Protein AF-A0A7S1LEP2-F1 (afdb_monomer)

Mean predicted aligned error: 16.01 Å

Nearest PDB structures (foldseek):
  2miq-assembly1_A  TM=3.892E-01  e=8.236E+00  Drosophila melanogaster
  5it8-assembly1_D1  TM=2.253E-01  e=6.741E+00  Escherichia coli K-12

Radius of gyration: 32.12 Å; Cα contacts (8 Å, |Δi|>4): 66; chains: 1; bounding box: 91×47×68 Å

Solvent-accessible surface area (backbone atoms only — not comparable to full-atom values): 8823 Å² total; per-residue (Å²): 132,84,79,82,79,80,79,82,77,83,78,83,81,83,72,81,75,77,78,83,71,81,78,77,75,75,70,81,68,76,74,76,75,78,62,89,85,62,62,87,90,59,80,79,77,81,74,78,63,87,65,90,78,76,53,89,79,69,80,57,95,66,80,86,71,88,80,82,82,62,72,89,45,45,79,79,74,42,67,93,57,82,66,48,61,40,61,19,77,82,80,67,45,79,38,50,49,89,49,39,48,60,39,70,61,89,90,52,58,70,89,69,34,84,37,39,33,34,57,81,64,70,76,111

Sequence (124 aa):
APAPAPAPAPVPEFRPVPPPGPPPRPAAAERPARSALRRPGAPRQRSRRINFTDYVGAASLVKHVPISSYRMLGEQLWFMMPGAVVICDLCEKEVPQSMGSLQGSPTQSQFAQSKFLCNDCSGM

Secondary structure (DSSP, 8-state):
-PPPPPPPPPPP--PPPPPPPPPPPP----PPPPPTT--TT----TT----TT--TT-S-SS--------GGGHHHHS-SSTTSEEE-TTT--EEEGGGEEEE--TTS-GGG--EEEEHHHHT-

pLDDT: mean 83.47, std 11.11, range [55.84, 98.0]

Structure (mmCIF, N/CA/C/O backbone):
data_AF-A0A7S1LEP2-F1
#
_entry.id   AF-A0A7S1LEP2-F1
#
loop_
_atom_site.group_PDB
_atom_site.id
_atom_site.type_symbol
_atom_site.label_atom_id
_atom_site.label_alt_id
_atom_site.label_comp_id
_atom_site.label_asym_id
_atom_site.label_entity_id
_atom_site.label_seq_id
_atom_site.pdbx_PDB_ins_code
_atom_site.Cartn_x
_atom_site.Cartn_y
_atom_site.Cartn_z
_atom_site.occupancy
_atom_site.B_iso_or_equiv
_atom_site.auth_seq_id
_atom_site.auth_comp_id
_atom_site.auth_asym_id
_atom_site.auth_atom_id
_atom_site.pdbx_PDB_model_num
ATOM 1 N N . ALA A 1 1 ? -61.488 -7.822 6.764 1.00 70.31 1 ALA A N 1
ATOM 2 C CA . ALA A 1 1 ? -61.102 -7.628 5.353 1.00 70.31 1 ALA A CA 1
ATOM 3 C C . ALA A 1 1 ? -59.641 -7.190 5.323 1.00 70.31 1 ALA A C 1
ATOM 5 O O . ALA A 1 1 ? -59.314 -6.283 6.081 1.00 70.31 1 ALA A O 1
ATOM 6 N N . PRO A 1 2 ? -58.756 -7.865 4.573 1.00 67.44 2 PRO A N 1
ATOM 7 C CA . PRO A 1 2 ? -57.347 -7.484 4.498 1.00 67.44 2 PRO A CA 1
ATOM 8 C C . PRO A 1 2 ? -57.184 -6.139 3.778 1.00 67.44 2 PRO A C 1
ATOM 10 O O . PRO A 1 2 ? -57.902 -5.856 2.818 1.00 67.44 2 PRO A O 1
ATOM 13 N N . ALA A 1 3 ? -56.267 -5.306 4.275 1.00 70.69 3 ALA A N 1
ATOM 14 C CA . ALA A 1 3 ? -55.956 -4.007 3.690 1.00 70.69 3 ALA A CA 1
ATOM 15 C C . ALA A 1 3 ? -55.370 -4.178 2.273 1.00 70.69 3 ALA A C 1
ATOM 17 O O . ALA A 1 3 ? -54.591 -5.110 2.053 1.00 70.69 3 ALA A O 1
ATOM 18 N N . PRO A 1 4 ? -55.733 -3.311 1.310 1.00 78.50 4 PRO A N 1
ATOM 19 C CA . PRO A 1 4 ? -55.195 -3.383 -0.042 1.00 78.50 4 PRO A CA 1
ATOM 20 C C . PRO A 1 4 ? -53.683 -3.135 -0.029 1.00 78.50 4 PRO A C 1
ATOM 22 O O . PRO A 1 4 ? -53.191 -2.247 0.669 1.00 78.50 4 PRO A O 1
ATOM 25 N N . ALA A 1 5 ? -52.953 -3.943 -0.800 1.00 76.75 5 ALA A N 1
ATOM 26 C CA . ALA A 1 5 ? -51.508 -3.824 -0.934 1.00 76.75 5 ALA A CA 1
AT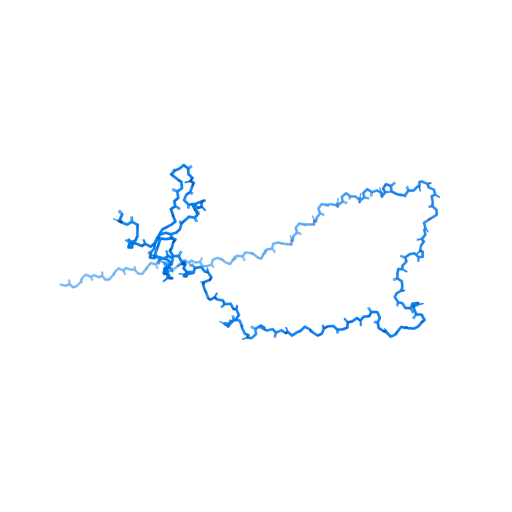OM 27 C C . ALA A 1 5 ? -51.123 -2.444 -1.505 1.00 76.75 5 ALA A C 1
ATOM 29 O O . ALA A 1 5 ? -51.812 -1.942 -2.401 1.00 76.75 5 ALA A O 1
ATOM 30 N N . PRO A 1 6 ? -50.039 -1.823 -1.008 1.00 81.88 6 PRO A N 1
ATOM 31 C CA . PRO A 1 6 ? -49.572 -0.541 -1.516 1.00 81.88 6 PRO A CA 1
ATOM 32 C C . PRO A 1 6 ? -49.162 -0.664 -2.987 1.00 81.88 6 PRO A C 1
ATOM 34 O O . PRO A 1 6 ? -48.545 -1.650 -3.396 1.00 81.88 6 PRO A O 1
ATOM 37 N N . ALA A 1 7 ? -49.519 0.347 -3.780 1.00 83.94 7 ALA A N 1
ATOM 38 C CA . ALA A 1 7 ? -49.171 0.407 -5.192 1.00 83.94 7 ALA A CA 1
ATOM 39 C C . ALA A 1 7 ? -47.639 0.382 -5.380 1.00 83.94 7 ALA A C 1
ATOM 41 O O . ALA A 1 7 ? -46.919 1.005 -4.593 1.00 83.94 7 ALA A O 1
ATOM 42 N N . PRO A 1 8 ? -47.127 -0.319 -6.408 1.00 82.75 8 PRO A N 1
ATOM 43 C CA . PRO A 1 8 ? -45.699 -0.358 -6.685 1.00 82.75 8 PRO A CA 1
ATOM 44 C C . PRO A 1 8 ? -45.180 1.046 -7.015 1.00 82.75 8 PRO A C 1
ATOM 46 O O . PRO A 1 8 ? -45.816 1.804 -7.750 1.00 82.75 8 PRO A O 1
ATOM 49 N N . ALA A 1 9 ? -44.017 1.387 -6.458 1.00 83.38 9 ALA A N 1
ATOM 50 C CA . ALA A 1 9 ? -43.355 2.655 -6.730 1.00 83.38 9 ALA A CA 1
ATOM 51 C C . ALA A 1 9 ? -43.012 2.778 -8.230 1.00 83.38 9 ALA A C 1
ATOM 53 O O . ALA A 1 9 ? -42.656 1.775 -8.859 1.00 83.38 9 ALA A O 1
ATOM 54 N N . PRO A 1 10 ? -43.099 3.987 -8.814 1.00 85.12 10 PRO A N 1
ATOM 55 C CA . PRO A 1 10 ? -42.744 4.203 -10.209 1.00 85.12 10 PRO A CA 1
ATOM 56 C C . PRO A 1 10 ? -41.271 3.854 -10.439 1.00 85.12 10 PRO A C 1
ATOM 58 O O . PRO A 1 10 ? -40.383 4.317 -9.720 1.00 85.12 10 PRO A O 1
ATOM 61 N N . VAL A 1 11 ? -41.020 3.019 -11.447 1.00 83.81 11 VAL A N 1
ATOM 62 C CA . VAL A 1 11 ? -39.668 2.619 -11.842 1.00 83.81 11 VAL A CA 1
ATOM 63 C C . VAL A 1 11 ? -38.969 3.846 -12.440 1.00 83.81 11 VAL A C 1
ATOM 65 O O . VAL A 1 11 ? -39.539 4.475 -13.334 1.00 83.81 11 VAL A O 1
ATOM 68 N N . PRO A 1 12 ? -37.770 4.226 -11.966 1.00 82.38 12 PRO A N 1
ATOM 69 C CA . PRO A 1 12 ? -37.060 5.377 -12.504 1.00 82.38 12 PRO A CA 1
ATOM 70 C C . PRO A 1 12 ? -36.730 5.151 -13.983 1.00 82.38 12 PRO A C 1
ATOM 72 O O . PRO A 1 12 ? -36.093 4.166 -14.359 1.00 82.38 12 PRO A O 1
ATOM 75 N N . GLU A 1 13 ? -37.181 6.080 -14.821 1.00 86.81 13 GLU A N 1
ATOM 76 C CA . GLU A 1 13 ? -36.944 6.072 -16.259 1.00 86.81 13 GLU A CA 1
ATOM 77 C C . GLU A 1 13 ? -35.450 6.300 -16.532 1.00 86.81 13 GLU A C 1
ATOM 79 O O . GLU A 1 13 ? -34.892 7.363 -16.244 1.00 86.81 13 GLU A O 1
ATOM 84 N N . PHE A 1 14 ? -34.781 5.272 -17.058 1.00 76.94 14 PHE A N 1
ATOM 85 C CA . PHE A 1 14 ? -33.364 5.326 -17.398 1.00 76.94 14 PHE A CA 1
ATOM 86 C C . PHE A 1 14 ? -33.166 6.253 -18.598 1.00 76.94 14 PHE A C 1
ATOM 88 O O . PHE A 1 14 ? -33.386 5.874 -19.748 1.00 76.94 14 PHE A O 1
ATOM 95 N N . ARG A 1 15 ? -32.743 7.489 -18.334 1.00 86.62 15 ARG A N 1
ATOM 96 C CA . ARG A 1 15 ? -32.349 8.413 -19.397 1.00 86.62 15 ARG A CA 1
ATOM 97 C C . ARG A 1 15 ? -30.960 8.016 -19.906 1.00 86.62 15 ARG A C 1
ATOM 99 O O . ARG A 1 15 ? -30.026 7.985 -19.103 1.00 86.62 15 ARG A O 1
ATOM 106 N N . PRO A 1 16 ? -30.795 7.711 -21.205 1.00 84.62 16 PRO A N 1
ATOM 107 C CA . PRO A 1 16 ? -29.488 7.391 -21.758 1.00 84.62 16 PRO A CA 1
ATOM 108 C C . PRO A 1 16 ? -28.541 8.579 -21.570 1.00 84.62 16 PRO A C 1
ATOM 110 O O . PRO A 1 16 ? -28.854 9.712 -21.939 1.00 84.62 16 PRO A O 1
ATOM 113 N N . VAL A 1 17 ? -27.383 8.310 -20.968 1.00 86.31 17 VAL A N 1
ATOM 114 C CA . VAL A 1 17 ? -26.319 9.304 -20.815 1.00 86.31 17 VAL A CA 1
ATOM 115 C C . VAL A 1 17 ? -25.753 9.585 -22.209 1.00 86.31 17 VAL A C 1
ATOM 117 O O . VAL A 1 17 ? -25.385 8.634 -22.906 1.00 86.31 17 VAL A O 1
ATOM 120 N N . PRO A 1 18 ? -25.692 10.852 -22.656 1.00 87.69 18 PRO A N 1
ATOM 121 C CA . PRO A 1 18 ? -25.077 11.171 -23.933 1.00 87.69 18 PRO A CA 1
ATOM 122 C C . PRO A 1 18 ? -23.606 10.727 -23.927 1.00 87.69 18 PRO A C 1
ATOM 124 O O . PRO A 1 18 ? -22.947 10.798 -22.884 1.00 87.69 18 PRO A O 1
ATOM 127 N N . PRO A 1 19 ? -23.070 10.266 -25.070 1.00 89.62 19 PRO A N 1
ATOM 128 C CA . PRO A 1 19 ? -21.674 9.865 -25.152 1.00 89.62 19 PRO A CA 1
ATOM 129 C C . PRO A 1 19 ? -20.765 11.035 -24.742 1.00 89.62 19 PRO A C 1
ATOM 131 O O . PRO A 1 19 ? -21.074 12.188 -25.067 1.00 89.62 19 PRO A O 1
ATOM 134 N N . PRO A 1 20 ? -19.650 10.769 -24.037 1.00 87.25 20 PRO A N 1
ATOM 135 C CA . PRO A 1 20 ? -18.702 11.812 -23.685 1.00 87.25 20 PRO A CA 1
ATOM 136 C C . PRO A 1 20 ? -18.222 12.499 -24.965 1.00 87.25 20 PRO A C 1
ATOM 138 O O . PRO A 1 20 ? -17.833 11.842 -25.934 1.00 87.25 20 PRO A O 1
ATOM 141 N N . GLY A 1 21 ? -18.281 13.831 -24.973 1.00 88.81 21 GLY A N 1
ATOM 142 C CA . GLY A 1 21 ? -17.753 14.621 -26.077 1.00 88.81 21 GLY A CA 1
ATOM 143 C C . GLY A 1 21 ? -16.260 14.339 -26.294 1.00 88.81 21 GLY A C 1
ATOM 144 O O . GLY A 1 21 ? -15.574 13.882 -25.373 1.00 88.81 21 GLY A O 1
ATOM 145 N N . PRO A 1 22 ? -15.732 14.605 -27.501 1.00 87.19 22 PRO A N 1
ATOM 146 C CA . PRO A 1 22 ? -14.302 14.492 -27.745 1.00 87.19 22 PRO A CA 1
ATOM 147 C C . PRO A 1 22 ? -13.540 15.350 -26.724 1.00 87.19 22 PRO A C 1
ATOM 149 O O . PRO A 1 22 ? -13.995 16.454 -26.402 1.00 87.19 22 PRO A O 1
ATOM 152 N N . PRO A 1 23 ? -12.394 14.871 -26.207 1.00 84.69 23 PRO A N 1
ATOM 153 C CA . PRO A 1 23 ? -11.609 15.650 -25.265 1.00 84.69 23 PRO A CA 1
ATOM 154 C C . PRO A 1 23 ? -11.261 17.003 -25.898 1.00 84.69 23 PRO A C 1
ATOM 156 O O . PRO A 1 23 ? -10.979 17.060 -27.105 1.00 84.69 23 PRO A O 1
ATOM 159 N N . PRO A 1 24 ? -11.281 18.101 -25.121 1.00 82.19 24 PRO A N 1
ATOM 160 C CA . PRO A 1 24 ? -10.853 19.392 -25.627 1.00 82.19 24 PRO A CA 1
ATOM 161 C C . PRO A 1 24 ? -9.448 19.235 -26.203 1.00 82.19 24 PRO A C 1
ATOM 163 O O . PRO A 1 24 ? -8.575 18.619 -25.582 1.00 82.19 24 PRO A O 1
ATOM 166 N N . ARG A 1 25 ? -9.227 19.763 -27.414 1.00 78.69 25 ARG A N 1
ATOM 167 C CA . ARG A 1 25 ? -7.871 19.823 -27.964 1.00 78.69 25 ARG A CA 1
ATOM 168 C C . ARG A 1 25 ? -7.007 20.532 -26.922 1.00 78.69 25 ARG A C 1
ATOM 170 O O . ARG A 1 25 ? -7.428 21.595 -26.460 1.00 78.69 25 ARG A O 1
ATOM 177 N N . PRO A 1 26 ? -5.843 19.976 -26.542 1.00 74.31 26 PRO A N 1
ATOM 178 C CA . PRO A 1 26 ? -4.939 20.693 -25.662 1.00 74.31 26 PRO A CA 1
ATOM 179 C C . PRO A 1 26 ? -4.713 22.072 -26.280 1.00 74.31 26 PRO A C 1
ATOM 181 O O . PRO A 1 26 ? -4.436 22.167 -27.482 1.00 74.31 26 PRO A O 1
ATOM 184 N N . ALA A 1 27 ? -4.924 23.126 -25.481 1.00 73.69 27 ALA A N 1
ATOM 185 C CA . ALA A 1 27 ? -4.621 24.493 -25.885 1.00 73.69 27 ALA A CA 1
ATOM 186 C C . ALA A 1 27 ? -3.244 24.475 -26.544 1.00 73.69 27 ALA A C 1
ATOM 188 O O . ALA A 1 27 ? -2.359 23.791 -26.026 1.00 73.69 27 ALA A O 1
ATOM 189 N N . ALA A 1 28 ? -3.114 25.116 -27.713 1.00 68.88 28 ALA A N 1
ATOM 190 C CA . ALA A 1 28 ? -1.917 25.066 -28.546 1.00 68.88 28 ALA A CA 1
ATOM 191 C C . ALA A 1 28 ? -0.684 25.207 -27.653 1.00 68.88 28 ALA A C 1
ATOM 193 O O . ALA A 1 28 ? -0.405 26.303 -27.172 1.00 68.88 28 ALA A O 1
ATOM 194 N N . ALA A 1 29 ? -0.035 24.073 -27.364 1.00 69.44 29 ALA A N 1
ATOM 195 C CA . ALA A 1 29 ? 0.988 24.015 -26.340 1.00 69.44 29 ALA A CA 1
ATOM 196 C C . ALA A 1 29 ? 2.026 25.066 -26.706 1.00 69.44 29 ALA A C 1
ATOM 198 O O . ALA A 1 29 ? 2.509 25.071 -27.849 1.00 69.44 29 ALA A O 1
ATOM 199 N N . GLU A 1 30 ? 2.294 25.989 -25.778 1.00 74.56 30 GLU A N 1
ATOM 200 C CA . GLU A 1 30 ? 3.341 26.983 -25.954 1.00 74.56 30 GLU A CA 1
ATOM 201 C C . GLU A 1 30 ? 4.561 26.253 -26.490 1.00 74.56 30 GLU A C 1
ATOM 203 O O . GLU A 1 30 ? 5.000 25.240 -25.932 1.00 74.56 30 GLU A O 1
ATOM 208 N N . ARG A 1 31 ? 5.029 26.690 -27.663 1.00 77.50 31 ARG A N 1
ATOM 209 C CA . ARG A 1 31 ? 6.130 26.012 -28.337 1.00 77.50 31 ARG A CA 1
ATOM 210 C C . ARG A 1 31 ? 7.260 25.898 -27.319 1.00 77.50 31 ARG A C 1
ATOM 212 O O . ARG A 1 31 ? 7.661 26.936 -26.793 1.00 77.50 31 ARG A O 1
ATOM 219 N N . PRO A 1 32 ? 7.764 24.684 -27.037 1.00 78.62 32 PRO A N 1
ATOM 220 C CA . PRO A 1 32 ? 8.742 24.495 -25.983 1.00 78.62 32 PRO A CA 1
ATOM 221 C C . PRO A 1 32 ? 9.901 25.465 -26.200 1.00 78.62 32 PRO A C 1
ATOM 223 O O . PRO A 1 32 ? 10.424 25.581 -27.318 1.00 78.62 32 PRO A O 1
ATOM 226 N N . ALA A 1 33 ? 10.253 26.198 -25.142 1.00 79.69 33 ALA A N 1
ATOM 227 C CA . ALA A 1 33 ? 11.335 27.166 -25.184 1.00 79.69 33 ALA A CA 1
ATOM 228 C C . ALA A 1 33 ? 12.604 26.494 -25.729 1.00 79.69 33 ALA A C 1
ATOM 230 O O . ALA A 1 33 ? 12.887 25.318 -25.472 1.00 79.69 33 ALA A O 1
ATOM 231 N N . ARG A 1 34 ? 13.370 27.228 -26.542 1.00 73.38 34 ARG A N 1
ATOM 232 C CA . ARG A 1 34 ? 14.618 26.703 -27.105 1.00 73.38 34 ARG A CA 1
ATOM 233 C C . ARG A 1 34 ? 15.538 26.311 -25.946 1.00 73.38 34 ARG A C 1
ATOM 235 O O . ARG A 1 34 ? 15.732 27.102 -25.033 1.00 73.38 34 ARG A O 1
ATOM 242 N N . SER A 1 35 ? 16.111 25.106 -26.003 1.00 78.94 35 SER A N 1
ATOM 243 C CA . SER A 1 35 ? 17.088 24.649 -25.007 1.00 78.94 35 SER A CA 1
ATOM 244 C C . SER A 1 35 ? 18.166 25.714 -24.785 1.00 78.94 35 SER A C 1
ATOM 246 O O . SER A 1 35 ? 18.801 26.142 -25.751 1.00 78.94 35 SER A O 1
ATOM 248 N N . ALA A 1 36 ? 18.397 26.090 -23.523 1.00 81.50 36 ALA A N 1
ATOM 249 C CA . ALA A 1 36 ? 19.426 27.053 -23.121 1.00 81.50 36 ALA A CA 1
ATOM 250 C C . ALA A 1 36 ? 20.847 26.634 -23.553 1.00 81.50 36 ALA A C 1
ATOM 252 O O . ALA A 1 36 ? 21.742 27.463 -23.666 1.00 81.50 36 ALA A O 1
ATOM 253 N N . LEU A 1 37 ? 21.045 25.347 -23.857 1.00 79.38 37 LEU A N 1
ATOM 254 C CA . LEU A 1 37 ? 22.313 24.787 -24.326 1.00 79.38 37 LEU A CA 1
ATOM 255 C C . LEU A 1 37 ? 22.563 25.022 -25.828 1.00 79.38 37 LEU A C 1
ATOM 257 O O . LEU A 1 37 ? 23.653 24.739 -26.327 1.00 79.38 37 LEU A O 1
ATOM 261 N N . ARG A 1 38 ? 21.576 25.519 -26.589 1.00 75.88 38 ARG A N 1
ATOM 262 C CA . ARG A 1 38 ? 21.758 25.834 -28.013 1.00 75.88 38 ARG A CA 1
ATOM 263 C C . ARG A 1 38 ? 22.399 27.207 -28.182 1.00 75.88 38 ARG A C 1
ATOM 265 O O . ARG A 1 38 ? 21.735 28.228 -28.039 1.00 75.88 38 ARG A O 1
ATOM 272 N N . ARG A 1 39 ? 23.667 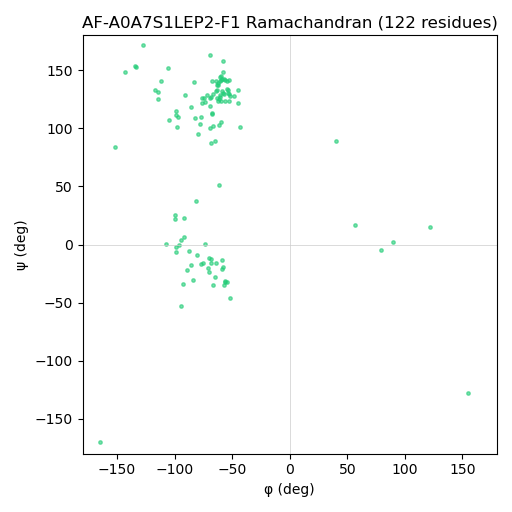27.225 -28.601 1.00 83.25 39 ARG A N 1
ATOM 273 C CA . ARG A 1 39 ? 24.338 28.455 -29.045 1.00 83.25 39 AR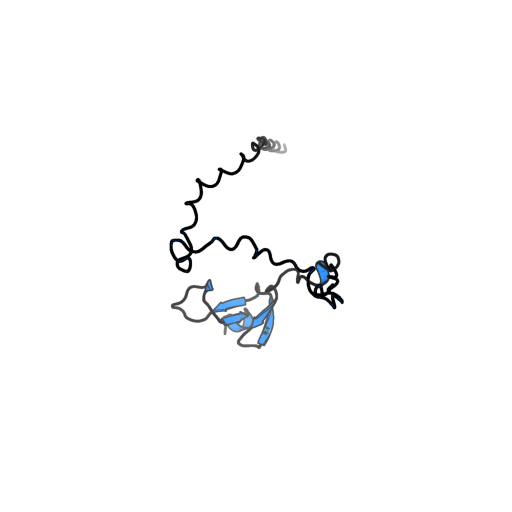G A CA 1
ATOM 274 C C . ARG A 1 39 ? 23.659 29.013 -30.313 1.00 83.25 39 ARG A C 1
ATOM 276 O O . ARG A 1 39 ? 23.418 28.237 -31.248 1.00 83.25 39 ARG A O 1
ATOM 283 N N . PRO A 1 40 ? 23.347 30.321 -30.378 1.00 86.50 40 PRO A N 1
ATOM 284 C CA . PRO A 1 40 ? 22.858 30.965 -31.596 1.00 86.50 40 PRO A CA 1
ATOM 285 C C . PRO A 1 40 ? 23.827 30.732 -32.764 1.00 86.50 40 PRO A C 1
ATOM 287 O O . PRO A 1 40 ? 25.036 30.841 -32.594 1.00 86.50 40 PRO A O 1
ATOM 290 N N . GLY A 1 41 ? 23.308 30.358 -33.936 1.00 83.00 41 GLY A N 1
ATOM 291 C CA . GLY A 1 41 ? 24.122 30.118 -35.138 1.00 83.00 41 GLY A CA 1
ATOM 292 C C . GLY A 1 41 ? 24.849 28.769 -35.199 1.00 83.00 41 GLY A C 1
ATOM 293 O O . GLY A 1 41 ? 25.431 28.450 -36.232 1.00 83.00 41 GLY A O 1
ATOM 294 N N . ALA A 1 42 ? 24.786 27.935 -34.154 1.00 83.00 42 ALA A N 1
ATOM 295 C CA . ALA A 1 42 ? 25.396 26.611 -34.214 1.00 83.00 42 ALA A CA 1
ATOM 296 C C . ALA A 1 42 ? 24.717 25.744 -35.298 1.00 83.00 42 ALA A C 1
ATOM 298 O O . ALA A 1 42 ? 23.477 25.673 -35.337 1.00 83.00 42 ALA A O 1
ATOM 299 N N . PRO A 1 43 ? 25.490 25.054 -36.161 1.00 81.31 43 PRO A N 1
ATOM 300 C CA . PRO A 1 43 ? 24.929 24.201 -37.196 1.00 81.31 43 PRO A CA 1
ATOM 301 C C . PRO A 1 43 ? 24.043 23.138 -36.551 1.00 81.31 43 PRO A C 1
ATOM 303 O O . PRO A 1 43 ? 24.413 22.466 -35.584 1.00 81.31 43 PRO A O 1
ATOM 306 N N . ARG A 1 44 ? 22.820 22.999 -37.069 1.00 74.50 44 ARG A N 1
ATOM 307 C CA . ARG A 1 44 ? 21.870 22.001 -36.582 1.00 74.50 44 ARG A CA 1
ATOM 308 C C . ARG A 1 44 ? 22.449 20.633 -36.936 1.00 74.50 44 ARG A C 1
ATOM 310 O O . ARG A 1 44 ? 22.371 20.228 -38.090 1.00 74.50 44 ARG A O 1
ATOM 317 N N . GLN A 1 45 ? 23.033 19.941 -35.960 1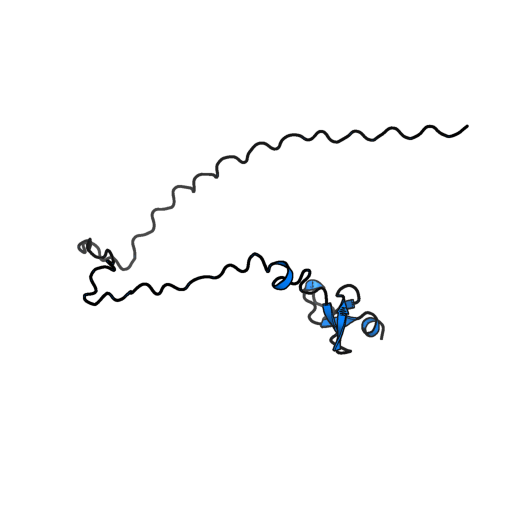.00 75.00 45 GLN A N 1
ATOM 318 C CA . GLN A 1 45 ? 23.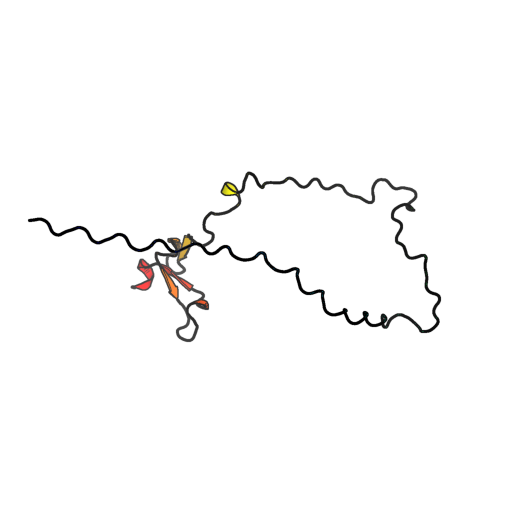577 18.597 -36.146 1.00 75.00 45 GLN A CA 1
ATOM 319 C C . GLN A 1 45 ? 22.409 17.646 -36.470 1.00 75.00 45 GLN A C 1
ATOM 321 O O . GLN A 1 45 ? 21.745 17.124 -35.576 1.00 75.00 45 GLN A O 1
ATOM 326 N N . ARG A 1 46 ? 22.083 17.499 -37.764 1.00 69.06 46 ARG A N 1
ATOM 327 C CA . ARG A 1 46 ? 20.972 16.666 -38.263 1.00 69.06 46 ARG A CA 1
ATOM 328 C C . ARG A 1 46 ? 21.231 15.167 -38.049 1.00 69.06 46 ARG A C 1
ATOM 330 O O . ARG A 1 46 ? 20.296 14.385 -38.163 1.00 69.06 46 ARG A O 1
ATOM 337 N N . SER A 1 47 ? 22.463 14.785 -37.704 1.00 63.59 47 SER A N 1
ATOM 338 C CA . SER A 1 47 ? 22.921 13.395 -37.618 1.00 63.59 47 SER A CA 1
ATOM 339 C C . SER A 1 47 ? 22.839 12.752 -36.232 1.00 63.59 47 SER A C 1
ATOM 341 O O . SER A 1 47 ? 23.220 11.599 -36.098 1.00 63.59 47 SER A O 1
ATOM 343 N N . ARG A 1 48 ? 22.302 13.411 -35.195 1.00 62.06 48 ARG A N 1
ATOM 344 C CA . ARG A 1 48 ? 22.076 12.740 -33.894 1.00 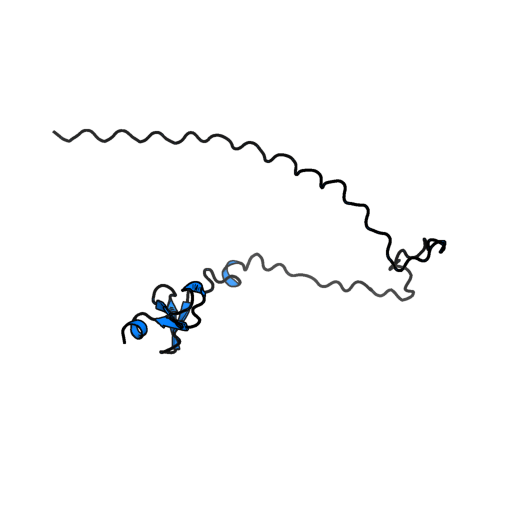62.06 48 ARG A CA 1
ATOM 345 C C . ARG A 1 48 ? 20.789 11.911 -33.865 1.00 62.06 48 ARG A C 1
ATOM 347 O O . ARG A 1 48 ? 20.082 11.907 -32.860 1.00 62.06 48 ARG A O 1
ATOM 354 N N . ARG A 1 49 ? 20.439 11.235 -34.960 1.00 67.50 49 ARG A N 1
ATOM 355 C CA . ARG A 1 49 ? 19.527 10.097 -34.829 1.00 67.50 49 ARG A CA 1
ATOM 356 C C . ARG A 1 49 ? 20.381 8.968 -34.288 1.00 67.50 49 ARG A C 1
ATOM 358 O O . ARG A 1 49 ? 21.291 8.519 -34.971 1.00 67.50 49 ARG A O 1
ATOM 365 N N . ILE A 1 50 ? 20.139 8.602 -33.033 1.00 69.56 50 ILE A N 1
ATOM 366 C CA . ILE A 1 50 ? 20.757 7.426 -32.426 1.00 69.56 50 ILE A CA 1
ATOM 367 C C . ILE A 1 50 ? 20.309 6.244 -33.281 1.00 69.56 50 ILE A C 1
ATOM 369 O O . ILE A 1 50 ? 19.132 5.886 -33.265 1.00 69.56 50 ILE A O 1
ATOM 373 N N . ASN A 1 51 ? 21.222 5.721 -34.093 1.00 67.31 51 ASN A N 1
ATOM 374 C CA . ASN A 1 51 ? 20.974 4.553 -34.913 1.00 67.31 51 ASN A CA 1
ATOM 375 C C . ASN A 1 51 ? 21.576 3.362 -34.175 1.00 67.31 51 ASN A C 1
ATOM 377 O O . ASN A 1 51 ? 22.789 3.271 -34.000 1.00 67.31 51 ASN A O 1
ATOM 381 N N . PHE A 1 52 ? 20.720 2.475 -33.678 1.00 65.81 52 PHE A N 1
ATOM 382 C CA . PHE A 1 52 ? 21.144 1.301 -32.909 1.00 65.81 52 PHE A CA 1
ATOM 383 C C . PHE A 1 52 ? 21.784 0.212 -33.793 1.00 65.81 52 PHE A C 1
ATOM 385 O O . PHE A 1 52 ? 22.178 -0.835 -33.288 1.00 65.81 52 PHE A O 1
ATOM 392 N N . THR A 1 53 ? 21.888 0.458 -35.102 1.00 64.56 53 THR A N 1
ATOM 393 C CA . THR A 1 53 ? 22.383 -0.468 -36.129 1.00 64.56 53 THR A CA 1
ATOM 394 C C . THR A 1 53 ? 23.898 -0.460 -36.307 1.00 64.56 53 THR A C 1
ATOM 396 O O . THR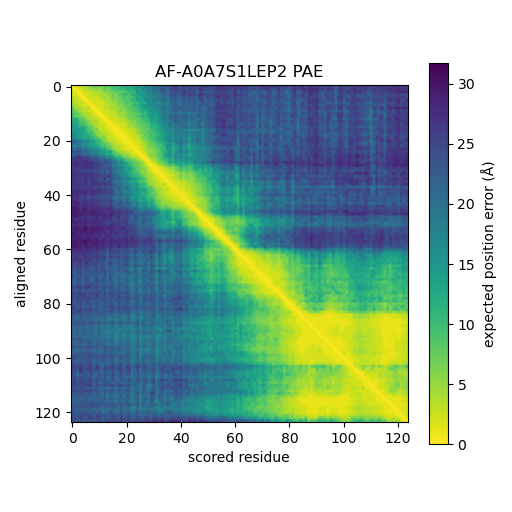 A 1 53 ? 24.432 -1.404 -36.876 1.00 64.56 53 THR A O 1
ATOM 399 N N . ASP A 1 54 ? 24.599 0.575 -35.835 1.00 60.34 54 ASP A N 1
ATOM 400 C CA . ASP A 1 54 ? 25.990 0.831 -36.250 1.00 60.34 54 ASP A CA 1
ATOM 401 C C . ASP A 1 54 ? 27.036 0.168 -35.333 1.00 60.34 54 ASP A C 1
ATOM 403 O O . ASP A 1 54 ? 28.242 0.355 -35.500 1.00 60.34 54 ASP A O 1
ATOM 407 N N . TYR A 1 55 ? 26.596 -0.646 -34.369 1.00 61.88 55 TYR A N 1
ATOM 408 C CA . TYR A 1 55 ? 27.496 -1.448 -33.544 1.00 61.88 55 TYR A CA 1
ATOM 409 C C . TYR A 1 55 ? 27.940 -2.695 -34.317 1.00 61.88 55 TYR A C 1
ATOM 411 O O . TYR A 1 55 ? 27.270 -3.726 -34.330 1.00 61.88 55 TYR A O 1
ATOM 419 N N . VAL A 1 56 ? 29.101 -2.602 -34.967 1.00 56.53 56 VAL A N 1
ATOM 420 C CA . VAL A 1 56 ? 29.817 -3.748 -35.546 1.00 56.53 56 VAL A CA 1
ATOM 421 C C . VAL A 1 56 ? 30.173 -4.701 -34.398 1.00 56.53 56 VAL A C 1
ATOM 423 O O . VAL A 1 56 ? 31.048 -4.409 -33.589 1.00 56.53 56 VAL A O 1
ATOM 426 N N . GLY A 1 57 ? 29.419 -5.798 -34.280 1.00 58.09 57 GLY A N 1
ATOM 427 C CA . GLY A 1 57 ? 29.400 -6.677 -33.101 1.00 58.09 57 GLY A CA 1
ATOM 428 C C . GLY A 1 57 ? 28.022 -6.836 -32.439 1.00 58.09 57 GLY A C 1
ATOM 429 O O . GLY A 1 57 ? 27.958 -7.305 -31.308 1.00 58.09 57 GLY A O 1
ATOM 430 N N . ALA A 1 58 ? 26.937 -6.450 -33.126 1.00 55.84 58 ALA A N 1
ATOM 431 C CA . ALA A 1 58 ? 25.531 -6.462 -32.700 1.00 55.84 58 ALA A CA 1
ATOM 432 C C . ALA A 1 58 ? 24.926 -7.844 -32.348 1.00 55.84 58 ALA A C 1
ATOM 434 O O . ALA A 1 58 ? 23.825 -8.189 -32.779 1.00 55.84 58 ALA A O 1
ATOM 435 N N . ALA A 1 59 ? 25.584 -8.621 -31.491 1.00 57.19 59 ALA A N 1
ATOM 436 C CA . ALA A 1 59 ? 24.901 -9.569 -30.625 1.00 57.19 59 ALA A CA 1
ATOM 437 C C . ALA A 1 59 ? 24.085 -8.760 -29.594 1.00 57.19 59 ALA A C 1
ATOM 439 O O . ALA A 1 59 ? 24.567 -8.365 -28.540 1.00 57.19 59 ALA A O 1
ATOM 440 N N . SER A 1 60 ? 22.861 -8.420 -30.004 1.00 61.09 60 SER A N 1
ATOM 441 C CA . SER A 1 60 ? 21.735 -7.882 -29.231 1.00 61.09 60 SER A CA 1
ATOM 442 C C . SER A 1 60 ? 22.047 -6.830 -28.145 1.00 61.09 60 SER A C 1
ATOM 444 O O . SER A 1 60 ? 22.092 -7.128 -26.953 1.00 61.09 60 SER A O 1
ATOM 446 N N . LEU A 1 61 ? 22.046 -5.546 -28.526 1.00 67.19 61 LEU A N 1
ATOM 447 C CA . LEU A 1 61 ? 21.750 -4.438 -27.590 1.00 67.19 61 LEU A CA 1
ATOM 448 C C . LEU A 1 61 ? 20.347 -4.562 -26.955 1.00 67.19 61 LEU A C 1
ATOM 450 O O . LEU A 1 61 ? 20.020 -3.861 -26.000 1.00 67.19 61 LEU A O 1
ATOM 454 N N . VAL A 1 62 ? 19.507 -5.445 -27.500 1.00 71.88 62 VAL A N 1
ATOM 455 C CA . VAL A 1 62 ? 18.160 -5.742 -27.024 1.00 71.88 62 VAL A CA 1
ATOM 456 C C . VAL A 1 62 ? 18.201 -7.000 -26.161 1.00 71.88 62 VAL A C 1
ATOM 458 O O . VAL A 1 62 ? 18.230 -8.120 -26.667 1.00 71.88 62 VAL A O 1
ATOM 461 N N . LYS A 1 63 ? 18.172 -6.826 -24.838 1.00 81.88 63 LYS A N 1
ATOM 462 C CA . LYS A 1 63 ? 17.924 -7.935 -23.913 1.00 81.88 63 LYS A CA 1
ATOM 463 C C . LYS A 1 63 ? 16.426 -8.234 -23.911 1.00 81.88 63 LYS A C 1
ATOM 465 O O . LYS A 1 63 ? 15.651 -7.505 -23.296 1.00 81.88 63 LYS A O 1
ATOM 470 N N . HIS A 1 64 ? 16.017 -9.304 -24.587 1.00 83.31 64 HIS A N 1
ATOM 471 C CA . HIS A 1 64 ? 14.651 -9.805 -24.467 1.00 83.31 64 HIS A CA 1
ATOM 472 C C . HIS A 1 64 ? 14.446 -10.364 -23.058 1.00 83.31 64 HIS A C 1
ATOM 474 O O . HIS A 1 64 ? 15.047 -11.369 -22.684 1.00 83.31 64 HIS A O 1
ATOM 480 N N . VAL A 1 65 ? 13.609 -9.695 -22.268 1.00 90.12 65 VAL A N 1
ATOM 481 C CA . VAL A 1 65 ? 13.148 -10.204 -20.977 1.00 90.12 65 VAL A CA 1
ATOM 482 C C . VAL A 1 65 ? 11.704 -10.657 -21.178 1.00 90.12 65 VAL A C 1
ATOM 484 O O . VAL A 1 65 ? 10.839 -9.800 -21.372 1.00 90.12 65 VAL A O 1
ATOM 487 N N . PRO A 1 66 ? 11.423 -11.971 -21.207 1.00 91.12 66 PRO A N 1
ATOM 488 C CA . PRO A 1 66 ? 10.051 -12.442 -21.298 1.00 91.12 66 PRO A CA 1
ATOM 489 C C . PRO A 1 66 ? 9.296 -11.997 -20.042 1.00 91.12 66 PRO A C 1
ATOM 491 O O . PRO A 1 66 ? 9.736 -12.244 -18.920 1.00 91.12 66 PRO A O 1
ATOM 494 N N . ILE A 1 67 ? 8.168 -11.316 -20.235 1.00 93.06 67 ILE A N 1
ATOM 495 C CA . ILE A 1 67 ? 7.286 -10.908 -19.142 1.00 93.06 67 ILE A CA 1
ATOM 496 C C . ILE A 1 67 ? 6.169 -11.942 -19.053 1.00 93.06 67 ILE A C 1
ATOM 498 O O . ILE A 1 67 ? 5.309 -12.014 -19.931 1.00 93.06 67 ILE A O 1
ATOM 502 N N . SER A 1 68 ? 6.180 -12.743 -17.991 1.00 94.94 68 SER A N 1
ATOM 503 C CA . 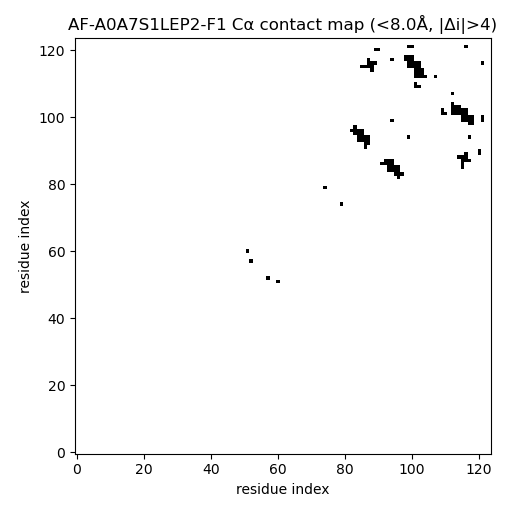SER A 1 68 ? 5.080 -13.657 -17.688 1.00 94.94 68 SER A CA 1
ATOM 504 C C . SER A 1 68 ? 3.891 -12.872 -17.137 1.00 94.94 68 SER A C 1
ATOM 506 O O . SER A 1 68 ? 4.025 -12.122 -16.170 1.00 94.94 68 SER A O 1
ATOM 508 N N . SER A 1 69 ? 2.715 -13.047 -17.741 1.00 91.06 69 SER A N 1
ATOM 509 C CA . SER A 1 69 ? 1.473 -12.472 -17.221 1.00 91.06 69 SER A CA 1
ATOM 510 C C . SER A 1 69 ? 0.857 -13.404 -16.182 1.00 91.06 69 SER A C 1
ATOM 512 O O . SER A 1 69 ? 0.454 -14.518 -16.507 1.00 91.06 69 SER A O 1
ATOM 514 N N . TYR A 1 70 ? 0.733 -12.929 -14.944 1.00 91.38 70 TYR A N 1
ATOM 515 C CA . TYR A 1 70 ? 0.080 -13.651 -13.845 1.00 91.38 70 TYR A CA 1
ATOM 516 C C . TYR A 1 70 ? -1.357 -13.183 -13.605 1.00 91.38 70 TYR A C 1
ATOM 518 O O . TYR A 1 70 ? -1.893 -13.327 -12.511 1.00 91.38 70 TYR A O 1
ATOM 526 N N . ARG A 1 71 ? -2.013 -12.627 -14.632 1.00 90.19 71 ARG A N 1
ATOM 527 C CA . ARG A 1 71 ? -3.395 -12.133 -14.528 1.00 90.19 71 ARG A CA 1
ATOM 528 C C . ARG A 1 71 ? -4.378 -13.208 -14.042 1.00 90.19 71 ARG A C 1
ATOM 530 O O . ARG A 1 71 ? -5.328 -12.878 -13.345 1.00 90.19 71 ARG A O 1
ATOM 537 N N . MET A 1 72 ? -4.128 -14.475 -14.380 1.00 92.62 72 MET A N 1
ATOM 538 C CA . MET A 1 72 ? -4.946 -15.617 -13.945 1.00 92.62 72 MET A CA 1
ATOM 539 C C . MET A 1 72 ? -4.802 -15.942 -12.453 1.00 92.62 72 MET A C 1
ATOM 541 O O . MET A 1 72 ? -5.684 -16.573 -11.890 1.00 92.62 72 MET A O 1
ATOM 545 N N . LEU A 1 73 ? -3.725 -15.492 -11.801 1.00 89.50 73 LEU A N 1
ATOM 546 C CA . LEU A 1 73 ? -3.505 -15.665 -10.362 1.00 89.50 73 LEU A CA 1
ATOM 547 C C . LEU A 1 73 ? -4.054 -14.481 -9.552 1.00 89.50 73 LEU A C 1
ATOM 549 O O . LEU A 1 73 ? -3.598 -14.238 -8.439 1.00 89.50 73 LEU A O 1
ATOM 553 N N . GLY A 1 74 ? -5.012 -13.727 -10.103 1.00 87.06 74 GLY A N 1
ATOM 554 C CA . GLY A 1 74 ? -5.591 -12.550 -9.456 1.00 87.06 74 GLY A CA 1
ATOM 555 C C . GLY A 1 74 ? -6.074 -12.833 -8.028 1.00 87.06 74 GLY A C 1
ATOM 556 O O . GLY A 1 74 ? -5.721 -12.119 -7.102 1.00 87.06 74 GLY A O 1
ATOM 557 N N . GLU A 1 75 ? -6.790 -13.930 -7.819 1.00 84.88 75 GLU A N 1
ATOM 558 C CA . GLU A 1 75 ? -7.334 -14.281 -6.498 1.00 84.88 75 GLU A CA 1
ATOM 559 C C . GLU A 1 75 ? -6.261 -14.705 -5.481 1.00 84.88 75 GLU A C 1
ATOM 561 O O . GLU A 1 75 ? -6.478 -14.596 -4.280 1.00 84.88 75 GLU A O 1
ATOM 566 N N . GLN A 1 76 ? -5.098 -15.176 -5.946 1.00 84.69 76 GLN A N 1
ATOM 567 C CA . GLN A 1 76 ? -3.996 -15.613 -5.079 1.00 84.69 76 GLN A CA 1
ATOM 568 C C . GLN A 1 76 ? -2.986 -14.495 -4.800 1.00 84.69 76 GLN A C 1
ATOM 570 O O . GLN A 1 76 ? -2.393 -14.453 -3.727 1.00 84.69 76 GLN A O 1
ATOM 575 N N . LEU A 1 77 ? -2.762 -13.604 -5.771 1.00 82.81 77 LEU A N 1
ATOM 576 C CA . LEU A 1 77 ? -1.819 -12.489 -5.650 1.00 82.81 77 LEU A CA 1
ATOM 577 C C . LEU A 1 77 ? -2.438 -11.273 -4.963 1.00 82.81 77 LEU A C 1
ATOM 579 O O . LEU A 1 77 ? -1.724 -10.507 -4.317 1.00 82.81 77 LEU A O 1
ATOM 583 N N . TRP A 1 78 ? -3.745 -11.073 -5.120 1.00 83.50 78 TRP A N 1
ATOM 584 C CA . TRP A 1 78 ? -4.450 -9.963 -4.503 1.00 83.50 78 TRP A CA 1
ATOM 585 C C . TRP A 1 78 ? -5.145 -10.457 -3.244 1.00 83.50 78 TRP A C 1
ATOM 587 O O . TRP A 1 78 ? -6.085 -11.245 -3.302 1.00 83.50 78 TRP A O 1
ATOM 597 N N . PHE A 1 79 ? -4.715 -9.952 -2.091 1.00 78.19 79 PHE A N 1
ATOM 598 C CA . PHE A 1 79 ? -5.508 -10.084 -0.877 1.00 78.19 79 PHE A CA 1
ATOM 599 C C . PHE A 1 79 ? -6.859 -9.411 -1.123 1.00 78.19 79 PHE A C 1
ATOM 601 O O . PHE A 1 79 ? -6.906 -8.236 -1.479 1.00 78.19 79 PHE A O 1
ATOM 608 N N . MET A 1 80 ? -7.957 -10.149 -0.945 1.00 78.44 80 MET A N 1
ATOM 609 C CA . MET A 1 80 ? -9.306 -9.638 -1.219 1.00 78.44 80 MET A CA 1
ATOM 610 C C . MET A 1 80 ? -9.661 -8.396 -0.388 1.00 78.44 80 MET A C 1
ATOM 612 O O . MET A 1 80 ? -10.524 -7.625 -0.793 1.00 78.44 80 MET A O 1
ATOM 616 N N . MET A 1 81 ? -8.978 -8.173 0.740 1.00 79.88 81 MET A N 1
ATOM 617 C CA . MET A 1 81 ? -9.118 -6.982 1.577 1.00 79.88 81 MET A CA 1
ATOM 618 C C . MET A 1 81 ? -7.799 -6.700 2.322 1.00 79.88 81 MET A C 1
ATOM 620 O O . MET A 1 81 ? -7.634 -7.135 3.467 1.00 79.88 81 MET A O 1
ATOM 624 N N . PRO A 1 82 ? -6.820 -6.019 1.699 1.00 80.25 82 PRO A N 1
ATOM 625 C CA . PRO A 1 82 ? -5.611 -5.628 2.411 1.00 80.25 82 PRO A CA 1
ATOM 626 C C . PRO A 1 82 ? -5.997 -4.693 3.566 1.00 80.25 82 PRO A C 1
ATOM 628 O O . PRO A 1 82 ? -6.693 -3.702 3.359 1.00 80.25 82 PRO A O 1
ATOM 631 N N . GLY A 1 83 ? -5.581 -5.034 4.787 1.00 82.62 83 GLY A N 1
ATOM 632 C CA . GLY A 1 83 ? -5.936 -4.290 6.000 1.00 82.62 83 GLY A CA 1
ATOM 633 C C . GLY A 1 83 ? -7.219 -4.746 6.703 1.00 82.62 83 GLY A C 1
ATOM 634 O O . GLY A 1 83 ? -7.565 -4.164 7.725 1.00 82.62 83 GLY A O 1
ATOM 635 N N . ALA A 1 84 ? -7.904 -5.797 6.225 1.00 90.56 84 ALA A N 1
ATOM 636 C CA . ALA A 1 84 ? -9.032 -6.376 6.967 1.00 90.56 84 ALA A CA 1
ATOM 637 C C . ALA A 1 84 ? -8.608 -6.996 8.303 1.00 90.56 84 ALA A C 1
ATOM 639 O O . ALA A 1 84 ? -9.418 -7.029 9.223 1.00 90.56 84 ALA A O 1
ATOM 640 N N . VAL A 1 85 ? -7.363 -7.465 8.402 1.00 94.56 85 VAL A N 1
ATOM 641 C CA . VAL A 1 85 ? -6.741 -7.945 9.638 1.00 94.56 85 VAL A CA 1
ATOM 642 C C . VAL A 1 85 ? -5.601 -6.999 9.989 1.00 94.56 85 VAL A C 1
ATOM 644 O O . VAL A 1 85 ? -4.784 -6.656 9.134 1.00 94.56 85 VAL A O 1
ATOM 647 N N . VAL A 1 86 ? -5.571 -6.567 11.242 1.00 95.19 86 VAL A N 1
ATOM 648 C CA . VAL A 1 86 ? -4.575 -5.658 11.809 1.00 95.19 86 VAL A CA 1
ATOM 649 C C . VAL A 1 86 ? -4.097 -6.217 13.146 1.00 95.19 86 VAL A C 1
ATOM 651 O O . VAL A 1 86 ? -4.821 -6.953 13.817 1.00 95.19 86 VAL A O 1
ATOM 654 N N . ILE A 1 87 ? -2.867 -5.891 13.528 1.00 97.44 87 ILE A N 1
ATOM 655 C CA . ILE A 1 87 ? -2.288 -6.324 14.801 1.00 97.44 87 ILE A CA 1
ATOM 656 C C . ILE A 1 87 ? -2.606 -5.258 15.851 1.00 97.44 87 ILE A C 1
ATOM 658 O O . ILE A 1 87 ? -2.383 -4.072 15.621 1.00 97.44 87 ILE A O 1
ATOM 662 N N . CYS A 1 88 ? -3.157 -5.669 16.993 1.00 97.75 88 CYS A N 1
ATOM 663 C CA . CYS A 1 88 ? -3.391 -4.769 18.121 1.00 97.75 88 CYS A CA 1
ATOM 664 C C . CYS A 1 88 ? -2.065 -4.382 18.793 1.00 97.75 88 CYS A C 1
ATOM 666 O O . CYS A 1 88 ? -1.340 -5.263 19.239 1.00 97.75 88 CYS A O 1
ATOM 668 N N . ASP A 1 89 ? -1.797 -3.089 18.990 1.00 97.56 89 ASP A N 1
ATOM 669 C CA . ASP A 1 89 ? -0.520 -2.617 19.560 1.00 97.56 89 ASP A CA 1
ATOM 670 C C . ASP A 1 89 ? -0.313 -2.967 21.042 1.00 97.56 89 ASP A C 1
ATOM 672 O O . ASP A 1 89 ? 0.795 -2.842 21.555 1.00 97.56 89 ASP A O 1
ATOM 676 N N . LEU A 1 90 ? -1.379 -3.354 21.757 1.00 96.88 90 LEU A N 1
ATOM 677 C CA . LEU A 1 90 ? -1.298 -3.736 23.171 1.00 96.88 90 LEU A CA 1
ATOM 678 C C . LEU A 1 90 ? -1.147 -5.248 23.389 1.00 96.88 90 LEU A C 1
ATOM 680 O O . LEU A 1 90 ? -0.258 -5.672 24.117 1.00 96.88 90 LEU A O 1
ATOM 684 N N . CYS A 1 91 ? -2.034 -6.064 22.806 1.00 97.69 91 CYS A N 1
ATOM 685 C CA . CYS A 1 91 ? -2.016 -7.519 22.997 1.00 97.69 91 CYS A CA 1
ATOM 686 C C . CYS A 1 91 ? -1.337 -8.300 21.861 1.00 97.69 91 CYS A C 1
ATOM 688 O O . CYS A 1 91 ? -1.288 -9.525 21.942 1.00 97.69 91 CYS A O 1
ATOM 690 N N . GLU A 1 92 ? -0.871 -7.617 20.809 1.00 97.81 92 GLU A N 1
ATOM 691 C CA . GLU A 1 92 ? -0.172 -8.170 19.633 1.00 97.81 92 GLU A CA 1
ATOM 692 C C . GLU A 1 92 ? -0.946 -9.258 18.865 1.00 97.81 92 GLU A C 1
ATOM 694 O O . GLU A 1 92 ? -0.390 -9.982 18.041 1.00 97.81 92 GLU A O 1
ATOM 699 N N . LYS A 1 93 ? -2.260 -9.369 19.091 1.00 97.81 93 LYS A N 1
ATOM 700 C CA . LYS A 1 93 ? -3.127 -10.308 18.371 1.00 97.81 93 LYS A CA 1
ATOM 701 C C . LYS A 1 93 ? -3.566 -9.731 17.032 1.00 97.81 93 LYS A C 1
ATOM 703 O O . LYS A 1 93 ? -3.946 -8.561 16.945 1.00 97.81 93 LYS A O 1
ATOM 708 N N . GLU A 1 94 ? -3.591 -10.591 16.022 1.00 97.38 94 GLU A N 1
ATOM 709 C CA . GLU A 1 94 ? -4.264 -10.335 14.753 1.00 97.38 94 GLU A CA 1
ATOM 710 C C . GLU A 1 94 ? -5.779 -10.327 14.969 1.00 97.38 94 GLU A C 1
ATOM 712 O O . GLU A 1 94 ? -6.370 -11.319 15.400 1.00 97.38 94 GLU A O 1
ATOM 717 N N . VAL A 1 95 ? -6.417 -9.197 14.682 1.00 96.88 95 VAL A N 1
ATOM 718 C CA . VAL A 1 95 ? -7.866 -9.028 14.804 1.00 96.88 95 VAL A CA 1
ATOM 719 C C . VAL A 1 95 ? -8.431 -8.340 13.561 1.00 96.88 95 VAL A C 1
ATOM 721 O O . VAL A 1 95 ? -7.721 -7.580 12.898 1.00 96.88 95 VAL A O 1
ATOM 724 N N . PRO A 1 96 ? -9.711 -8.566 13.219 1.00 95.94 96 PRO A N 1
ATOM 725 C CA . PRO A 1 96 ? -10.359 -7.807 12.165 1.00 95.94 96 PRO A CA 1
ATOM 726 C C . PRO A 1 96 ? -10.347 -6.306 12.475 1.00 95.94 96 PRO A C 1
ATOM 728 O O . PRO A 1 96 ? -10.582 -5.911 13.617 1.00 95.94 96 PRO A O 1
ATOM 731 N N . GLN A 1 97 ? -10.167 -5.455 11.465 1.00 95.00 97 GLN A N 1
ATOM 732 C CA . GLN A 1 97 ? -10.206 -3.995 11.629 1.00 95.00 97 GLN A CA 1
ATOM 733 C C . GLN A 1 97 ? -11.527 -3.516 12.260 1.00 95.00 97 GLN A C 1
ATOM 735 O O . GLN A 1 97 ? -11.542 -2.547 13.013 1.00 95.00 97 GLN A O 1
ATOM 740 N N . SER A 1 98 ? -12.634 -4.225 12.007 1.00 95.44 98 SER A N 1
ATOM 741 C CA . SER A 1 98 ? -13.949 -3.957 12.604 1.00 95.44 98 SER A CA 1
ATOM 742 C C . SER A 1 98 ? -14.049 -4.285 14.101 1.00 95.44 98 SER A C 1
ATOM 744 O O . SER A 1 98 ? -15.042 -3.928 14.728 1.00 95.44 98 SER A O 1
ATOM 746 N N . MET A 1 99 ? -13.067 -4.988 14.675 1.00 96.81 99 MET A N 1
ATOM 747 C CA . MET A 1 99 ? -13.007 -5.365 16.095 1.00 96.81 99 MET A CA 1
ATOM 748 C C . MET A 1 99 ? -12.093 -4.448 16.919 1.00 96.81 99 MET A C 1
ATOM 750 O O . MET A 1 99 ? -11.600 -4.852 17.972 1.00 96.81 99 MET A O 1
ATOM 754 N N . GLY A 1 100 ? -11.839 -3.229 16.454 1.00 95.44 100 GLY A N 1
ATOM 755 C CA . GLY A 1 100 ? -11.047 -2.260 17.194 1.00 95.44 100 GLY A CA 1
ATOM 756 C C . GLY A 1 100 ? -11.196 -0.847 16.658 1.00 95.44 100 GLY A C 1
ATOM 757 O O . GLY A 1 100 ? -12.059 -0.555 15.830 1.00 95.44 100 GLY A O 1
ATOM 758 N N . SER A 1 101 ? -10.347 0.047 17.150 1.00 95.19 101 SER A N 1
ATOM 759 C CA . SER A 1 101 ? -10.327 1.443 16.723 1.00 95.19 101 SER A CA 1
ATOM 760 C C . SER A 1 101 ? -8.905 1.985 16.660 1.00 95.19 101 SER A C 1
ATOM 762 O O . SER A 1 101 ? -8.030 1.576 17.427 1.00 95.19 101 SER A O 1
ATOM 764 N N . LEU A 1 102 ? -8.679 2.919 15.732 1.00 95.31 102 LEU A N 1
ATOM 765 C CA . LEU A 1 102 ? -7.450 3.700 15.712 1.00 95.31 102 LEU A CA 1
ATOM 766 C C . LEU A 1 102 ? -7.488 4.734 16.846 1.00 95.31 102 LEU A C 1
ATOM 768 O O . LEU A 1 102 ? -8.402 5.558 16.921 1.00 95.31 102 LEU A O 1
ATOM 772 N N . GLN A 1 103 ? -6.487 4.680 17.715 1.00 93.38 103 GLN A N 1
ATOM 773 C CA . GLN A 1 103 ? -6.264 5.551 18.861 1.00 93.38 103 GLN A CA 1
ATOM 774 C C . GLN A 1 103 ? -4.849 6.149 18.828 1.00 93.38 103 GLN A C 1
ATOM 776 O O . GLN A 1 103 ? -3.998 5.779 18.020 1.00 93.38 103 GLN A O 1
ATOM 781 N N . GLY A 1 104 ? -4.579 7.097 19.719 1.00 88.25 104 GLY A N 1
ATOM 782 C CA . GLY A 1 104 ? -3.294 7.786 19.778 1.00 88.25 104 GLY A CA 1
ATOM 783 C C . GLY A 1 104 ? -3.435 9.161 20.417 1.00 88.25 104 GLY A C 1
ATOM 784 O O . GLY A 1 104 ? -3.952 9.275 21.526 1.00 88.25 104 GLY A O 1
ATOM 785 N N . SER A 1 105 ? -2.941 10.210 19.758 1.00 88.81 105 SER A N 1
ATOM 786 C CA . SER A 1 105 ? -2.939 11.554 20.337 1.00 88.81 105 SER A CA 1
ATOM 787 C C . SER A 1 105 ? -4.337 12.187 20.292 1.00 88.81 105 SER A C 1
ATOM 789 O O . SER A 1 105 ? -4.891 12.330 19.198 1.00 88.81 105 SER A O 1
ATOM 791 N N . PRO A 1 106 ? -4.893 12.673 21.420 1.00 88.44 106 PRO A N 1
ATOM 792 C CA . PRO A 1 106 ? -6.206 13.328 21.443 1.00 88.44 106 PRO A CA 1
ATOM 793 C C . PRO A 1 106 ? -6.247 14.633 20.631 1.00 88.44 106 PRO A C 1
ATOM 795 O O . PRO A 1 106 ? -7.318 15.133 20.306 1.00 88.44 106 PRO A O 1
ATOM 798 N N . THR A 1 107 ? -5.086 15.194 20.288 1.00 95.25 107 THR A N 1
ATOM 799 C CA . THR A 1 107 ? -4.962 16.407 19.468 1.00 95.25 107 THR A CA 1
ATOM 800 C C . THR A 1 107 ? -4.931 16.136 17.962 1.00 95.25 107 THR A C 1
ATOM 802 O O . THR A 1 107 ? -4.909 17.085 17.180 1.00 95.25 107 THR A O 1
ATOM 805 N N . GLN A 1 108 ? -4.901 14.870 17.534 1.00 92.75 108 GLN A N 1
ATOM 806 C CA . GLN A 1 108 ? -4.799 14.491 16.124 1.00 92.75 108 GLN A CA 1
ATOM 807 C C . GLN A 1 108 ? -6.131 13.974 15.569 1.00 92.75 108 GLN A C 1
ATOM 809 O O . GLN A 1 108 ? -6.960 13.415 16.285 1.00 92.75 108 GLN A O 1
ATOM 814 N N . SER A 1 109 ? -6.328 14.155 14.259 1.00 92.69 109 SER A N 1
ATOM 815 C CA . SER A 1 109 ? -7.479 13.594 13.542 1.00 92.69 109 SER A CA 1
ATOM 816 C C . SER A 1 109 ? -7.514 12.072 13.679 1.00 92.69 109 SER A C 1
ATOM 818 O O . SER A 1 109 ? -6.464 11.434 13.707 1.00 92.69 109 SER A O 1
ATOM 820 N N . GLN A 1 110 ? -8.711 11.481 13.691 1.00 86.50 110 GLN A N 1
ATOM 821 C CA . GLN A 1 110 ? -8.908 10.030 13.776 1.00 86.50 110 GLN A CA 1
ATOM 822 C C . GLN A 1 110 ? -8.150 9.260 12.678 1.00 86.50 110 GLN A C 1
ATOM 824 O O . GLN A 1 110 ? -7.657 8.164 12.916 1.00 86.50 110 GLN A O 1
ATOM 829 N N . PHE A 1 111 ? -7.991 9.858 11.494 1.00 86.56 111 PHE A N 1
ATOM 830 C CA . PHE A 1 111 ? -7.237 9.268 10.382 1.00 86.56 111 PHE A CA 1
ATOM 831 C C . PHE A 1 111 ? -5.712 9.369 10.532 1.00 86.56 111 PHE A C 1
ATOM 833 O O . PHE A 1 111 ? -4.987 8.682 9.822 1.00 86.56 111 PHE A O 1
ATOM 840 N N . ALA A 1 112 ? -5.224 10.243 11.415 1.00 92.44 112 ALA A N 1
ATOM 841 C CA . ALA A 1 112 ? -3.800 10.428 11.696 1.00 92.44 112 ALA A CA 1
ATOM 842 C C . ALA A 1 112 ? -3.333 9.629 12.925 1.00 92.44 112 ALA A C 1
ATOM 844 O O . ALA A 1 112 ? -2.160 9.687 13.288 1.00 92.44 112 ALA A O 1
ATOM 845 N N . GLN A 1 113 ? -4.246 8.902 13.568 1.00 94.50 113 GLN A N 1
ATOM 846 C CA . GLN A 1 113 ? -3.945 8.056 14.712 1.00 94.50 113 GLN A CA 1
ATOM 847 C C . GLN A 1 113 ? -3.045 6.897 14.279 1.00 94.50 113 GLN A C 1
ATOM 849 O O . GLN A 1 113 ? -3.326 6.207 13.300 1.00 94.50 113 GLN A O 1
ATOM 854 N N . SER A 1 114 ? -1.945 6.706 15.003 1.00 94.31 114 SER A N 1
ATOM 855 C CA . SER A 1 114 ? -0.913 5.730 14.652 1.00 94.31 114 SER A CA 1
ATOM 856 C C . SER A 1 114 ? -1.015 4.415 15.414 1.00 94.31 114 SER A C 1
ATOM 858 O O . SER A 1 114 ? -0.249 3.509 15.098 1.00 94.31 114 SER A O 1
ATOM 860 N N . LYS A 1 115 ? -1.917 4.306 16.401 1.00 96.00 115 LYS A N 1
ATOM 861 C CA . LYS A 1 115 ? -2.103 3.077 17.172 1.00 96.00 115 LYS A CA 1
ATOM 862 C C . LYS A 1 115 ? -3.445 2.432 16.880 1.00 96.00 115 LYS A C 1
ATOM 864 O O . LYS A 1 115 ? -4.447 3.126 16.779 1.00 96.00 115 LYS A O 1
ATOM 869 N N . PHE A 1 116 ? -3.495 1.114 16.799 1.00 96.38 116 PHE A N 1
ATOM 870 C CA . PHE A 1 116 ? -4.725 0.340 16.709 1.00 96.38 116 PHE A CA 1
ATOM 871 C C . PHE A 1 116 ? -4.894 -0.517 17.963 1.00 96.38 116 PHE A C 1
ATOM 873 O O . PHE A 1 116 ? -4.026 -1.322 18.302 1.00 96.38 116 PHE A O 1
ATOM 880 N N . LEU A 1 117 ? -6.036 -0.377 18.637 1.00 97.19 117 LEU A N 1
ATOM 881 C CA . LEU A 1 117 ? -6.392 -1.195 19.796 1.00 97.19 117 LEU A CA 1
ATOM 882 C C . LEU A 1 117 ? -7.648 -2.011 19.495 1.00 97.19 117 LEU A C 1
ATOM 884 O O . LEU A 1 117 ? -8.641 -1.470 19.002 1.00 97.19 117 LEU A O 1
ATOM 888 N N . CYS A 1 118 ? -7.618 -3.309 19.810 1.00 98.00 118 CYS A N 1
ATOM 889 C CA . CYS A 1 118 ? -8.803 -4.160 19.733 1.00 98.00 118 CYS A CA 1
ATOM 890 C C . CYS A 1 118 ? -9.829 -3.779 20.815 1.00 98.00 118 CYS A C 1
ATOM 892 O O . CYS A 1 118 ? -9.493 -3.128 21.805 1.00 98.00 118 CYS A O 1
ATOM 894 N N . ASN A 1 119 ? -11.078 -4.213 20.652 1.00 97.19 119 ASN A N 1
ATOM 895 C CA . ASN A 1 119 ? -12.168 -3.923 21.588 1.00 97.19 119 ASN A CA 1
ATOM 896 C C . ASN A 1 119 ? -11.863 -4.387 23.020 1.00 97.19 119 ASN A C 1
ATOM 898 O O . ASN A 1 119 ? -12.224 -3.692 23.966 1.00 97.19 119 ASN A O 1
ATOM 902 N N . ASP A 1 120 ? -11.145 -5.502 23.175 1.00 97.50 120 ASP A N 1
ATOM 903 C CA . ASP A 1 120 ? -10.746 -6.020 24.489 1.00 97.50 120 ASP A CA 1
ATOM 904 C C . ASP A 1 120 ? -9.751 -5.082 25.195 1.00 97.50 120 ASP A C 1
ATOM 906 O O . ASP A 1 120 ? -9.798 -4.925 26.412 1.00 97.50 120 ASP A O 1
ATOM 910 N N . CYS A 1 12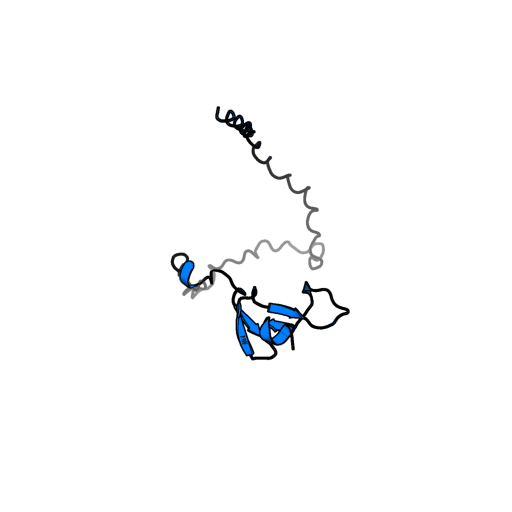1 ? -8.863 -4.434 24.433 1.00 96.94 121 CYS A N 1
ATOM 911 C CA . CYS A 1 121 ? -7.853 -3.506 24.945 1.00 96.94 121 CYS A CA 1
ATOM 912 C C . CYS A 1 121 ? -8.346 -2.055 25.024 1.00 96.94 121 CYS A C 1
ATOM 914 O O . CYS A 1 121 ? -7.776 -1.264 25.761 1.00 96.94 121 CYS A O 1
ATOM 916 N N . SER A 1 122 ? -9.382 -1.688 24.266 1.00 93.25 122 SER A N 1
ATOM 917 C CA . SER A 1 122 ? -9.924 -0.324 24.240 1.00 93.25 122 SER A CA 1
ATOM 918 C C . SER A 1 122 ? -10.768 0.025 25.474 1.00 93.25 122 SER A C 1
ATOM 920 O O . SER A 1 122 ? -11.084 1.200 25.659 1.00 93.25 122 SER A O 1
ATOM 922 N N . GLY A 1 123 ? -11.205 -0.970 26.252 1.00 87.12 123 GLY A N 1
ATOM 923 C CA . GLY A 1 123 ? -12.055 -0.788 27.436 1.00 87.12 123 GLY A CA 1
ATOM 924 C C . GLY A 1 123 ? -11.352 -0.994 28.782 1.00 87.12 123 GLY A C 1
ATOM 925 O O . GLY A 1 123 ? -12.021 -0.895 29.809 1.00 87.12 123 GLY A O 1
ATOM 926 N N . MET A 1 124 ? -10.054 -1.314 28.776 1.00 72.38 124 MET A N 1
ATOM 927 C CA . MET A 1 124 ? -9.206 -1.413 29.975 1.00 72.38 124 MET A CA 1
ATOM 928 C C . MET A 1 124 ? -8.481 -0.095 30.227 1.00 72.38 124 MET A C 1
ATOM 930 O O . MET A 1 124 ? -8.369 0.274 31.415 1.00 72.38 124 MET A O 1
#

Organism: Alexandrium catenella (NCBI:txid2925)

Foldseek 3Di:
DDDDDDDDDDDDDDDDDPPDDDPPDPDPPDDPPDPPPDDPPDPDPPPPPPDPPPPPVCPDPPDDDDDDDPVVCCPVVDDPDVQQWDAAPPPRDTDGLVQWAQDDDPPDDSVPRDGIHGVVRVVD